Protein AF-A0A848YEI1-F1 (afdb_monomer_lite)

Sequence (36 aa):
MQDIIEQLEARRDEARLGGGQRRIDAQHGRGKLTAR

Radius of gyration: 13.24 Å; chains: 1; bounding box: 33×10×28 Å

Structure (mmCIF, N/CA/C/O backbone):
data_AF-A0A848YEI1-F1
#
_entry.id   AF-A0A848YEI1-F1
#
loop_
_atom_site.group_PDB
_atom_site.id
_atom_site.type_symbol
_atom_site.label_atom_id
_atom_site.label_alt_id
_atom_site.label_comp_id
_atom_site.label_asym_id
_atom_site.label_entity_id
_atom_site.label_seq_id
_atom_site.pdbx_PDB_ins_code
_atom_site.Cartn_x
_atom_site.Cartn_y
_atom_site.Cartn_z
_atom_site.occupancy
_atom_site.B_iso_or_equiv
_atom_site.auth_seq_id
_atom_site.auth_comp_id
_atom_site.auth_asym_id
_atom_site.auth_atom_id
_atom_site.pdbx_PDB_model_num
ATOM 1 N N . MET A 1 1 ? -20.035 -3.652 16.751 1.00 71.00 1 MET A N 1
ATOM 2 C CA . MET A 1 1 ? -18.597 -3.461 17.074 1.00 71.00 1 MET A CA 1
ATOM 3 C C . MET A 1 1 ? -17.730 -4.222 16.079 1.00 71.00 1 MET A C 1
ATOM 5 O O . MET A 1 1 ? -16.832 -3.601 15.529 1.00 71.00 1 MET A O 1
ATOM 9 N N . GLN A 1 2 ? -18.048 -5.490 15.776 1.00 83.50 2 GLN A N 1
ATOM 10 C CA . GLN A 1 2 ? -17.467 -6.246 14.652 1.00 83.50 2 GLN A CA 1
ATOM 11 C C . GLN A 1 2 ? -17.452 -5.475 13.319 1.00 83.50 2 GLN A C 1
ATOM 13 O O . GLN A 1 2 ? -16.383 -5.324 12.743 1.00 83.50 2 GLN A O 1
ATOM 18 N N . ASP A 1 3 ? -18.574 -4.884 12.889 1.00 89.44 3 ASP A N 1
ATOM 19 C CA . ASP A 1 3 ? -18.649 -4.216 11.571 1.00 89.44 3 ASP A CA 1
ATOM 20 C C . ASP A 1 3 ? -17.663 -3.048 11.413 1.00 89.44 3 ASP A C 1
ATOM 22 O O . ASP A 1 3 ? -17.187 -2.751 10.321 1.00 89.44 3 ASP A O 1
ATOM 26 N N . ILE A 1 4 ? -17.347 -2.360 12.515 1.00 92.50 4 ILE A N 1
ATOM 27 C CA . ILE A 1 4 ? -16.391 -1.244 12.520 1.00 92.50 4 ILE A CA 1
ATOM 28 C C . ILE A 1 4 ? -14.958 -1.773 12.393 1.00 92.50 4 ILE A C 1
ATOM 30 O O . ILE A 1 4 ? -14.127 -1.140 11.743 1.00 92.50 4 ILE A O 1
ATOM 34 N N . ILE A 1 5 ? -14.669 -2.929 12.997 1.00 94.81 5 ILE A N 1
ATOM 35 C CA . ILE A 1 5 ? -13.361 -3.582 12.900 1.00 94.81 5 ILE A CA 1
ATOM 36 C C . ILE A 1 5 ? -13.134 -4.070 11.466 1.00 94.81 5 ILE A C 1
ATOM 38 O O . ILE A 1 5 ? -12.091 -3.760 10.897 1.00 94.81 5 ILE A O 1
ATOM 42 N N . GLU A 1 6 ? -14.125 -4.713 10.846 1.00 95.88 6 GLU A N 1
ATOM 43 C CA . GLU A 1 6 ? -14.032 -5.171 9.451 1.00 95.88 6 GLU A CA 1
ATOM 44 C C . GLU A 1 6 ? -13.814 -4.005 8.477 1.00 95.88 6 GLU A C 1
ATOM 46 O O . GLU A 1 6 ? -12.933 -4.046 7.617 1.00 95.88 6 GLU A O 1
ATOM 51 N N . GLN A 1 7 ? -14.553 -2.907 8.652 1.00 94.62 7 GLN A N 1
ATOM 52 C CA . GLN A 1 7 ? -14.362 -1.702 7.841 1.00 94.62 7 GLN A CA 1
ATOM 53 C C . GLN A 1 7 ? -12.978 -1.074 8.037 1.00 94.62 7 GLN A C 1
ATOM 55 O O . GLN A 1 7 ? -12.402 -0.525 7.093 1.00 94.62 7 GLN A O 1
ATOM 60 N N . LEU A 1 8 ? -12.436 -1.125 9.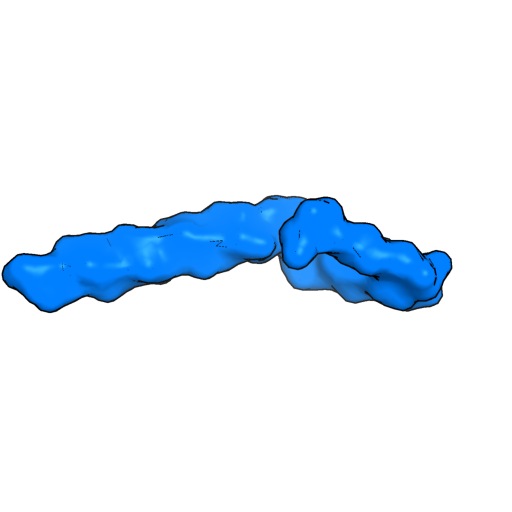256 1.00 95.44 8 LEU A N 1
ATOM 61 C CA . LEU A 1 8 ? -11.092 -0.636 9.545 1.00 95.44 8 LEU A CA 1
ATOM 62 C C . LEU A 1 8 ? -10.021 -1.514 8.887 1.00 95.44 8 LEU A C 1
ATOM 64 O O . LEU A 1 8 ? -9.043 -0.984 8.359 1.00 95.44 8 LEU A O 1
ATOM 68 N N . GLU A 1 9 ? -10.192 -2.833 8.908 1.00 95.12 9 GLU A N 1
ATOM 69 C CA . GLU A 1 9 ? -9.287 -3.780 8.254 1.00 95.12 9 GLU A CA 1
ATOM 70 C C . GLU A 1 9 ? -9.291 -3.604 6.736 1.00 95.12 9 GLU A C 1
ATOM 72 O O . GLU A 1 9 ? -8.218 -3.427 6.159 1.00 95.12 9 GLU A O 1
ATOM 77 N N . ALA A 1 10 ? -10.467 -3.485 6.116 1.00 93.62 10 ALA A N 1
ATOM 78 C CA . ALA A 1 10 ? -10.586 -3.240 4.679 1.00 93.62 10 ALA A CA 1
ATOM 79 C C . ALA A 1 10 ? -9.845 -1.961 4.243 1.00 93.62 10 ALA A C 1
ATOM 81 O O . ALA A 1 10 ? -9.069 -1.970 3.286 1.00 93.62 10 ALA A O 1
ATOM 82 N N . ARG A 1 11 ? -10.006 -0.863 4.997 1.00 93.19 11 ARG A N 1
ATOM 83 C CA . ARG A 1 11 ? -9.290 0.402 4.737 1.00 93.19 11 ARG A CA 1
ATOM 84 C C . ARG A 1 11 ? -7.781 0.268 4.934 1.00 93.19 11 ARG A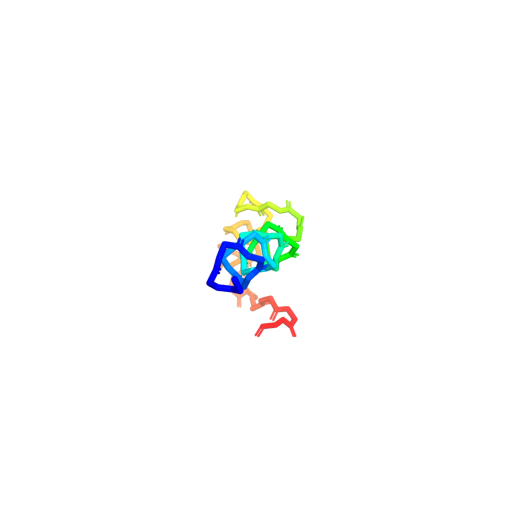 C 1
ATOM 86 O O . ARG A 1 11 ? -7.003 0.902 4.221 1.00 93.19 11 ARG A O 1
ATOM 93 N N . ARG A 1 12 ? -7.345 -0.532 5.913 1.00 93.62 12 ARG A N 1
ATOM 94 C CA . ARG A 1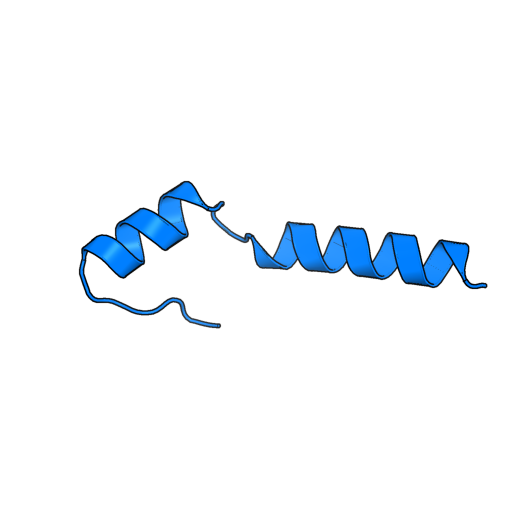 12 ? -5.920 -0.814 6.139 1.00 93.62 12 ARG A CA 1
ATOM 95 C C . ARG A 1 12 ? -5.335 -1.634 4.998 1.00 93.62 12 ARG A C 1
ATOM 97 O O . ARG A 1 12 ? -4.218 -1.337 4.588 1.00 93.62 12 ARG A O 1
ATOM 104 N N . ASP A 1 13 ? -6.062 -2.615 4.482 1.00 90.50 13 ASP A N 1
ATOM 105 C CA . ASP A 1 13 ? -5.621 -3.437 3.353 1.00 90.50 13 ASP A CA 1
ATOM 106 C C . ASP A 1 13 ? -5.516 -2.624 2.064 1.00 90.50 13 ASP A C 1
ATOM 108 O O . ASP A 1 13 ? -4.506 -2.705 1.360 1.00 90.50 13 ASP A O 1
ATOM 112 N N . GLU A 1 14 ? -6.477 -1.736 1.820 1.00 88.56 14 GLU A N 1
ATOM 113 C CA . GLU A 1 14 ? -6.413 -0.784 0.712 1.00 88.56 14 GLU A CA 1
ATOM 114 C C . GLU A 1 14 ? -5.196 0.150 0.841 1.00 88.56 14 GLU A C 1
ATOM 116 O O . GLU A 1 14 ? -4.402 0.292 -0.093 1.00 88.56 14 GLU A O 1
ATOM 121 N N . ALA A 1 15 ? -4.954 0.709 2.032 1.00 89.25 15 ALA A N 1
ATOM 122 C CA . ALA A 1 15 ? -3.767 1.526 2.290 1.00 89.25 15 ALA A CA 1
ATOM 123 C C . ALA A 1 15 ? -2.454 0.721 2.172 1.00 89.25 15 ALA A C 1
ATOM 125 O O . ALA A 1 15 ? -1.421 1.255 1.748 1.00 89.25 15 ALA A O 1
ATOM 126 N N . ARG A 1 16 ? -2.474 -0.578 2.507 1.00 86.94 16 ARG A N 1
ATOM 127 C CA . ARG A 1 16 ? -1.326 -1.488 2.366 1.00 86.94 16 ARG A CA 1
ATOM 128 C C . ARG A 1 16 ? -0.994 -1.802 0.911 1.00 86.94 16 ARG A C 1
ATOM 130 O O . ARG A 1 16 ? 0.170 -2.093 0.634 1.00 86.94 16 ARG A O 1
ATOM 137 N N . LEU A 1 17 ? -1.922 -1.690 -0.028 1.00 84.31 17 LEU A N 1
ATOM 138 C CA . LEU A 1 17 ? -1.585 -1.797 -1.450 1.00 84.31 17 LEU A CA 1
ATOM 139 C C . LEU A 1 17 ? -0.724 -0.614 -1.931 1.00 84.31 17 LEU A C 1
ATOM 141 O O . LEU A 1 17 ? 0.057 -0.771 -2.870 1.00 84.31 17 LEU A O 1
ATOM 145 N N . GLY A 1 18 ? -0.771 0.543 -1.257 1.00 84.06 18 GLY A N 1
ATOM 146 C CA . GLY A 1 18 ? 0.113 1.683 -1.516 1.00 84.06 18 GLY A CA 1
ATOM 147 C C . GLY A 1 18 ? 0.068 2.149 -2.976 1.00 84.06 18 GLY A C 1
ATOM 148 O O . GLY A 1 18 ? -0.933 2.679 -3.436 1.00 84.06 18 GLY A O 1
ATOM 149 N N . GLY A 1 19 ? 1.154 1.935 -3.730 1.00 83.19 19 GLY A N 1
ATOM 150 C CA . GLY A 1 19 ? 1.229 2.247 -5.167 1.00 83.19 19 GLY A CA 1
ATOM 151 C C . GLY A 1 19 ? 0.460 1.286 -6.088 1.00 83.19 19 GLY A C 1
ATOM 152 O O . GLY A 1 19 ? 0.621 1.366 -7.308 1.00 83.19 19 GLY A O 1
ATOM 153 N N . GLY A 1 20 ? -0.318 0.369 -5.511 1.00 89.75 20 GLY A N 1
ATOM 154 C CA . GLY A 1 20 ? -1.037 -0.699 -6.193 1.00 89.75 20 GLY A CA 1
ATOM 155 C C . GLY A 1 20 ? -0.150 -1.905 -6.509 1.00 89.75 20 GLY A C 1
ATOM 156 O O . GLY A 1 20 ? 1.075 -1.793 -6.627 1.00 89.75 20 GLY A O 1
ATOM 157 N N . GLN A 1 21 ? -0.794 -3.057 -6.719 1.00 88.12 21 GLN A N 1
ATOM 158 C CA . GLN A 1 21 ? -0.131 -4.329 -7.029 1.00 88.12 21 GLN A CA 1
ATOM 159 C C . GLN A 1 21 ? 0.853 -4.201 -8.201 1.00 88.12 21 GLN A C 1
ATOM 161 O O . GLN A 1 21 ? 1.981 -4.669 -8.128 1.00 88.12 21 GLN A O 1
ATOM 166 N N . ARG A 1 22 ? 0.494 -3.423 -9.230 1.00 91.06 22 ARG A N 1
ATOM 167 C CA . ARG A 1 22 ? 1.345 -3.175 -10.404 1.00 91.06 22 ARG A CA 1
ATOM 168 C C . ARG A 1 22 ? 2.721 -2.596 -10.060 1.00 91.06 22 ARG A C 1
ATOM 170 O O . ARG A 1 22 ? 3.709 -2.940 -10.705 1.00 91.06 22 ARG A O 1
ATOM 177 N N . ARG A 1 23 ? 2.804 -1.682 -9.085 1.00 90.56 23 ARG A N 1
ATOM 178 C CA . ARG A 1 23 ? 4.088 -1.099 -8.656 1.00 90.56 23 ARG A CA 1
ATOM 179 C C . ARG A 1 23 ? 4.887 -2.070 -7.796 1.00 90.56 23 ARG A C 1
ATOM 181 O O . ARG A 1 23 ? 6.109 -2.086 -7.915 1.00 90.56 23 ARG A O 1
ATOM 188 N N . ILE A 1 24 ? 4.203 -2.860 -6.969 1.00 90.88 24 ILE A N 1
ATOM 189 C CA . ILE A 1 24 ? 4.806 -3.919 -6.153 1.00 90.88 24 ILE A CA 1
ATOM 190 C C . ILE A 1 24 ? 5.443 -4.966 -7.073 1.00 90.88 24 ILE A C 1
ATOM 192 O O . ILE A 1 24 ? 6.638 -5.224 -6.968 1.00 90.88 24 ILE A O 1
ATOM 196 N N . ASP A 1 25 ? 4.693 -5.462 -8.057 1.00 92.38 25 ASP A N 1
ATOM 197 C CA . ASP A 1 25 ? 5.169 -6.449 -9.031 1.00 92.38 25 ASP A CA 1
ATOM 198 C C . ASP A 1 25 ? 6.337 -5.913 -9.862 1.00 92.38 25 ASP A C 1
ATOM 200 O O . ASP A 1 25 ? 7.320 -6.615 -10.080 1.00 92.38 25 ASP A O 1
ATOM 204 N N . ALA A 1 26 ? 6.281 -4.648 -10.292 1.00 94.62 26 ALA A N 1
ATOM 205 C CA . ALA A 1 26 ? 7.383 -4.024 -11.021 1.00 94.62 26 ALA A CA 1
ATOM 206 C C . ALA A 1 26 ? 8.654 -3.883 -10.164 1.00 94.62 26 ALA A C 1
ATOM 208 O O . ALA A 1 26 ? 9.764 -4.006 -10.682 1.00 94.62 26 ALA A O 1
ATOM 209 N N . GLN A 1 27 ? 8.509 -3.610 -8.865 1.00 94.44 27 GLN A N 1
ATOM 210 C CA . GLN A 1 27 ? 9.623 -3.522 -7.922 1.00 94.44 27 GLN A CA 1
ATOM 211 C C . GLN A 1 27 ? 10.228 -4.911 -7.663 1.00 94.44 27 GLN A C 1
ATOM 213 O O . GLN A 1 27 ? 11.442 -5.083 -7.798 1.00 94.44 27 GLN A O 1
ATOM 218 N N . HIS A 1 28 ? 9.385 -5.910 -7.397 1.00 94.56 28 HIS A N 1
ATOM 219 C CA . HIS A 1 28 ? 9.799 -7.299 -7.196 1.00 94.56 28 HIS A CA 1
ATOM 220 C C . HIS A 1 28 ? 10.415 -7.909 -8.461 1.00 94.56 28 HIS A C 1
ATOM 222 O O . HIS A 1 28 ? 11.444 -8.574 -8.384 1.00 94.56 28 HIS A O 1
ATOM 228 N N . GLY A 1 29 ? 9.874 -7.603 -9.643 1.00 95.44 29 GLY A N 1
ATOM 229 C CA . GLY A 1 29 ? 10.444 -8.003 -10.932 1.00 95.44 29 GLY A CA 1
ATOM 230 C C . GLY A 1 29 ? 11.819 -7.386 -11.214 1.00 95.44 29 GLY A C 1
ATOM 231 O O . GLY A 1 29 ? 12.592 -7.934 -11.993 1.00 95.44 29 GLY A O 1
ATOM 232 N N . ARG A 1 30 ? 12.169 -6.279 -10.543 1.00 94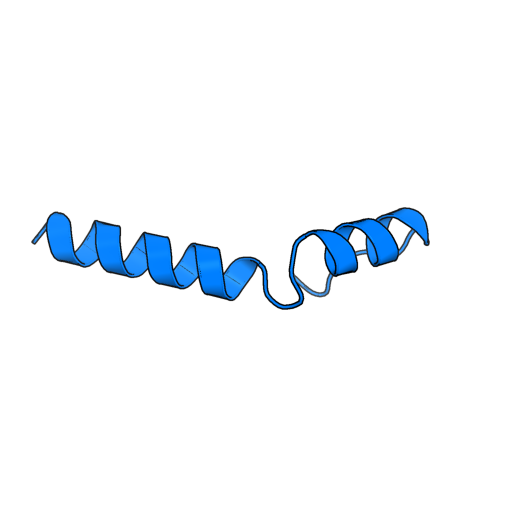.50 30 ARG A N 1
ATOM 233 C CA . ARG A 1 30 ? 13.524 -5.695 -10.544 1.00 94.50 30 ARG A CA 1
ATOM 234 C C . ARG A 1 30 ? 14.436 -6.295 -9.46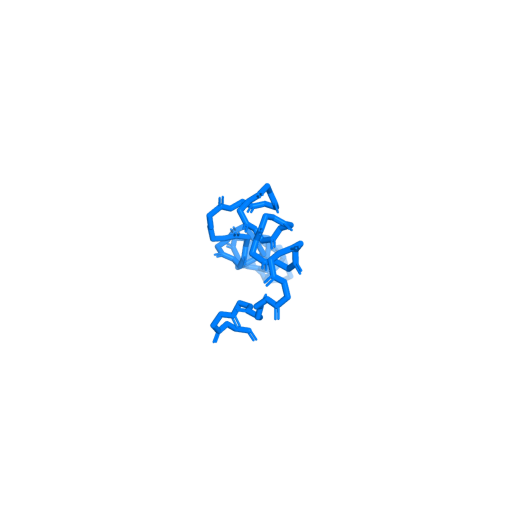3 1.00 94.50 30 ARG A C 1
ATOM 236 O O . ARG A 1 30 ? 15.533 -5.778 -9.259 1.00 94.50 30 ARG A O 1
ATOM 243 N N . GLY A 1 31 ? 13.985 -7.328 -8.747 1.00 95.12 31 GLY A N 1
ATOM 244 C CA . GLY A 1 31 ? 14.710 -7.967 -7.645 1.00 95.12 31 GLY A CA 1
ATOM 245 C C . GLY A 1 31 ? 14.790 -7.120 -6.372 1.00 95.12 31 GLY A C 1
ATOM 246 O O . GLY A 1 31 ? 15.611 -7.400 -5.502 1.00 95.12 31 GLY A O 1
ATOM 247 N N . LYS A 1 32 ? 13.982 -6.059 -6.261 1.00 93.94 32 LYS A N 1
ATOM 248 C CA . LYS A 1 32 ? 13.963 -5.165 -5.096 1.00 93.94 32 LYS A CA 1
ATOM 249 C C . LYS A 1 32 ? 12.734 -5.459 -4.253 1.00 93.94 32 LYS A C 1
ATOM 251 O O . LYS A 1 32 ? 11.677 -5.711 -4.809 1.00 93.94 32 LYS A O 1
ATOM 256 N N . LEU A 1 33 ? 12.853 -5.374 -2.933 1.00 90.94 33 LEU A N 1
ATOM 257 C CA . LEU A 1 33 ? 11.712 -5.500 -2.023 1.00 90.94 33 LEU A CA 1
ATOM 258 C C . LEU A 1 33 ? 10.969 -4.160 -1.879 1.00 90.94 33 LEU A C 1
ATOM 260 O O . LEU A 1 33 ? 11.511 -3.084 -2.178 1.00 90.94 33 LEU A O 1
ATOM 264 N N . THR A 1 34 ? 9.710 -4.223 -1.450 1.00 90.12 34 THR A N 1
ATOM 265 C CA . THR A 1 34 ? 8.963 -3.052 -0.978 1.00 90.12 34 THR A CA 1
ATOM 266 C C . THR A 1 34 ? 9.433 -2.628 0.414 1.00 90.12 34 THR A C 1
ATOM 268 O O . THR A 1 34 ? 10.064 -3.394 1.129 1.00 90.12 34 THR A O 1
ATOM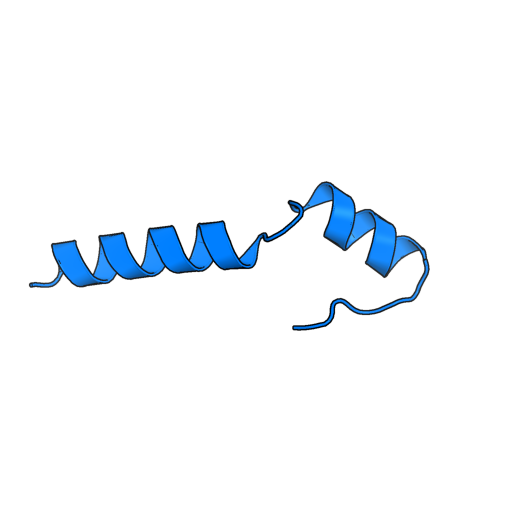 271 N N . ALA A 1 35 ? 9.172 -1.373 0.796 1.00 84.94 35 ALA A N 1
ATOM 272 C CA . ALA A 1 35 ? 9.626 -0.818 2.078 1.00 84.94 35 ALA A CA 1
ATOM 273 C C . ALA A 1 35 ? 8.879 -1.370 3.310 1.00 84.94 35 ALA A C 1
ATOM 275 O O . ALA A 1 35 ? 9.334 -1.187 4.434 1.00 84.94 35 ALA A O 1
ATOM 276 N N . ARG A 1 36 ? 7.720 -1.992 3.090 1.00 80.06 36 ARG A N 1
ATOM 277 C CA . ARG A 1 36 ? 7.016 -2.833 4.059 1.00 80.06 36 ARG A CA 1
ATOM 278 C C . ARG A 1 36 ? 7.279 -4.278 3.693 1.00 80.06 36 ARG A C 1
ATOM 280 O O . ARG A 1 36 ? 7.384 -5.073 4.646 1.00 80.06 36 ARG A O 1
#

Foldseek 3Di:
DVVVVVVVVVVVVVVVCPVHPVVQVVCVVVVHHDPD

pLDDT: mean 90.31, std 5.26, range [71.0, 95.88]

Secondary structure (DSSP, 8-state):
-HHHHHHHHHHHHHHHHTT-HHHHHHHHHTT-----